Protein AF-A0A385FVB7-F1 (afdb_monomer_lite)

Foldseek 3Di:
DFDKDKDWDWDFDADPVPRFTKIKTFRIKIWTFPDDFDPPDPDDTDGDIDIDQDDDVVRPDSMDMDGPPPD

Secondary structure (DSSP, 8-state):
----EEEEEEEEEE-TTT--EEEEEEEEEEEEESS---TT-SS-----EEEEE-PPTT-SSS-EEE-----

Radius of gyration: 15.5 Å; chains: 1; bounding box: 28×41×44 Å

Sequence (71 aa):
MQPEVKAKLTLDGLSVIGGESIILTVPRASLAPKKAVDFLSDKPIEIELEGELLALDGETAPFYVDRPEIV

pLDDT: mean 72.01, std 9.54, range [50.78, 87.94]

Structure (mmCIF, N/CA/C/O backbone):
data_AF-A0A385FVB7-F1
#
_entry.id   AF-A0A385FVB7-F1
#
loop_
_atom_site.group_PDB
_atom_site.id
_atom_site.type_symbol
_atom_site.label_atom_id
_atom_site.label_alt_id
_atom_site.label_comp_id
_atom_site.label_asym_id
_atom_site.label_entity_id
_atom_site.label_seq_id
_atom_site.pdbx_PDB_ins_code
_atom_site.Cartn_x
_atom_site.Cartn_y
_atom_site.Cartn_z
_atom_site.occupancy
_atom_site.B_iso_or_equiv
_atom_site.auth_seq_id
_atom_site.auth_comp_id
_atom_site.auth_asym_id
_atom_site.auth_atom_id
_atom_site.pdbx_PDB_model_num
ATOM 1 N N . MET A 1 1 ? -12.690 -2.568 20.214 1.00 57.62 1 MET A N 1
ATOM 2 C CA . MET A 1 1 ? -12.359 -2.916 18.817 1.00 57.62 1 MET A CA 1
ATOM 3 C C . MET A 1 1 ? -11.957 -1.637 18.111 1.00 57.62 1 MET A C 1
ATOM 5 O O . MET A 1 1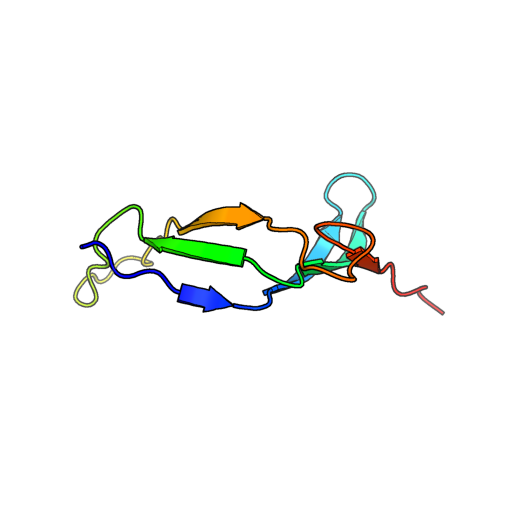 ? -12.731 -0.689 18.177 1.00 57.62 1 MET A O 1
ATOM 9 N N . GLN A 1 2 ? -10.764 -1.576 17.521 1.00 65.81 2 GLN A N 1
ATOM 10 C CA . GLN A 1 2 ? -10.420 -0.475 16.620 1.00 65.81 2 GLN A CA 1
ATOM 11 C C . GLN A 1 2 ? -11.059 -0.739 15.250 1.00 65.81 2 GLN A C 1
ATOM 13 O O . GLN A 1 2 ? -11.097 -1.896 14.827 1.00 65.81 2 GLN A O 1
ATOM 18 N N . PRO A 1 3 ? -11.611 0.288 14.585 1.00 70.25 3 PRO A N 1
ATOM 19 C CA . PRO A 1 3 ? -12.112 0.140 13.227 1.00 70.25 3 PRO A CA 1
ATOM 20 C C . PRO A 1 3 ? -10.947 -0.166 12.278 1.00 70.25 3 PRO A C 1
ATOM 22 O O . PRO A 1 3 ? -9.932 0.522 12.302 1.00 70.25 3 PRO A O 1
ATOM 25 N N . GLU A 1 4 ? -11.107 -1.196 11.453 1.00 74.00 4 GLU A N 1
ATOM 26 C CA . GLU A 1 4 ? -10.139 -1.629 10.443 1.00 74.00 4 GLU A CA 1
ATOM 27 C C . GLU A 1 4 ? -10.822 -1.600 9.072 1.00 74.00 4 GLU A C 1
ATOM 29 O O . GLU A 1 4 ?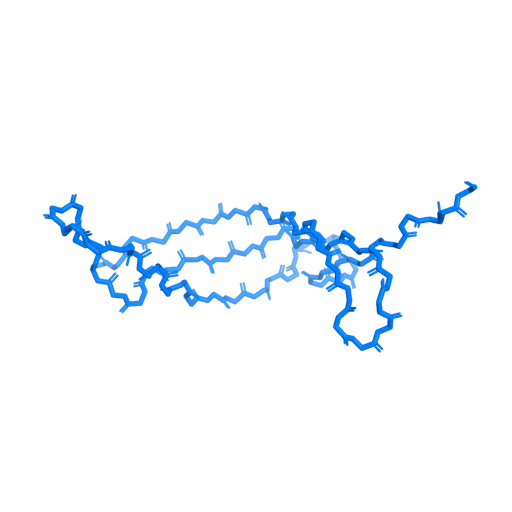 -11.971 -2.033 8.934 1.00 74.00 4 GLU A O 1
ATOM 34 N N . VAL A 1 5 ? -10.120 -1.109 8.053 1.00 75.50 5 VAL A N 1
ATOM 35 C CA . VAL A 1 5 ? -10.576 -1.126 6.662 1.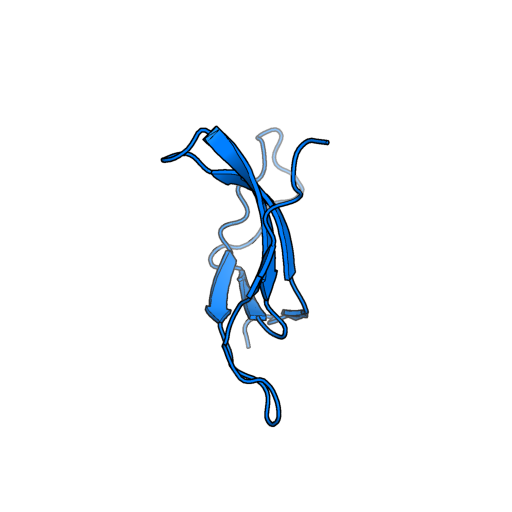00 75.50 5 VAL A CA 1
ATOM 36 C C . VAL A 1 5 ? -9.702 -2.088 5.869 1.00 75.50 5 VAL A C 1
ATOM 38 O O . VAL A 1 5 ? -8.482 -1.959 5.850 1.00 75.50 5 VAL A O 1
ATOM 41 N N . LYS A 1 6 ? -10.331 -3.041 5.176 1.00 80.06 6 LYS A N 1
ATOM 42 C CA . LYS A 1 6 ? -9.655 -3.914 4.208 1.00 80.06 6 LYS A CA 1
ATOM 43 C C . LYS A 1 6 ? -9.886 -3.358 2.811 1.00 80.06 6 LYS A C 1
ATOM 45 O O . LYS A 1 6 ? -11.027 -3.335 2.355 1.00 80.06 6 LYS A O 1
ATOM 50 N N . ALA A 1 7 ? -8.826 -2.913 2.147 1.00 77.94 7 ALA A N 1
ATOM 51 C CA . ALA A 1 7 ? -8.912 -2.236 0.855 1.00 77.94 7 ALA A CA 1
ATOM 52 C C . ALA A 1 7 ? -7.817 -2.698 -0.113 1.00 77.94 7 ALA A C 1
ATOM 54 O O . ALA A 1 7 ? -6.756 -3.162 0.302 1.00 77.94 7 ALA A O 1
ATOM 55 N N . LYS A 1 8 ? -8.075 -2.536 -1.412 1.00 82.62 8 LYS A N 1
ATOM 56 C CA . LYS A 1 8 ? -7.035 -2.534 -2.445 1.00 82.62 8 LYS A CA 1
ATOM 57 C C . LYS A 1 8 ? -6.439 -1.128 -2.502 1.00 82.62 8 LYS A C 1
ATOM 59 O O . LYS A 1 8 ? -7.203 -0.164 -2.535 1.00 82.62 8 LYS A O 1
ATOM 64 N N . LEU A 1 9 ? -5.114 -1.009 -2.526 1.00 81.06 9 LEU A N 1
ATOM 65 C CA . LEU A 1 9 ? -4.440 0.284 -2.673 1.00 81.06 9 LEU A CA 1
ATOM 66 C C . LEU A 1 9 ? -3.824 0.403 -4.060 1.00 81.06 9 LEU A C 1
ATOM 68 O O . LEU A 1 9 ? -3.179 -0.527 -4.541 1.00 81.06 9 LEU A O 1
ATOM 72 N N . THR A 1 10 ? -4.004 1.566 -4.672 1.00 84.88 10 THR A N 1
ATOM 73 C CA . THR A 1 10 ? -3.295 1.977 -5.882 1.00 84.88 10 THR A CA 1
ATOM 74 C C . THR A 1 10 ? -2.644 3.314 -5.576 1.00 84.88 10 THR A C 1
ATOM 76 O O . THR A 1 10 ? -3.329 4.275 -5.232 1.00 84.88 10 THR A O 1
ATOM 79 N N . LEU A 1 11 ? -1.319 3.343 -5.634 1.00 83.06 11 LEU A N 1
ATOM 80 C CA . LEU A 1 11 ? -0.499 4.502 -5.325 1.00 83.06 11 LEU A CA 1
ATOM 81 C C . LEU A 1 11 ? 0.171 4.950 -6.620 1.00 83.06 11 LEU A C 1
ATOM 83 O O . LEU A 1 11 ? 1.062 4.270 -7.123 1.00 83.06 11 LEU A O 1
ATOM 87 N N . ASP A 1 12 ? -0.303 6.068 -7.156 1.00 86.56 12 ASP A N 1
ATOM 88 C CA . ASP A 1 12 ? 0.292 6.755 -8.299 1.00 86.56 12 ASP A CA 1
ATOM 89 C C . ASP A 1 12 ? 1.294 7.782 -7.770 1.00 86.56 12 ASP A C 1
ATOM 91 O O . ASP A 1 12 ? 0.928 8.674 -6.996 1.00 86.56 12 ASP A O 1
ATOM 95 N N . GLY A 1 13 ? 2.572 7.606 -8.093 1.00 83.81 13 GLY A N 1
ATOM 96 C CA . GLY A 1 13 ? 3.628 8.410 -7.503 1.00 83.81 13 GLY A CA 1
ATOM 97 C C . GLY A 1 13 ? 4.902 8.476 -8.329 1.00 83.81 13 GLY A C 1
ATOM 98 O O . GLY A 1 13 ? 5.008 7.943 -9.430 1.00 83.81 13 GLY A O 1
ATOM 99 N N . LEU A 1 14 ? 5.894 9.157 -7.759 1.00 84.12 14 LEU A N 1
ATOM 100 C CA . LEU A 1 14 ? 7.228 9.293 -8.328 1.00 84.12 14 LEU A CA 1
ATOM 101 C C . LEU A 1 14 ? 8.227 8.509 -7.476 1.00 84.12 14 LEU A C 1
ATOM 103 O O . LEU A 1 14 ? 8.279 8.666 -6.254 1.00 84.12 14 LEU A O 1
ATOM 107 N N . SER A 1 15 ? 9.050 7.692 -8.121 1.00 76.50 15 SER A N 1
ATOM 108 C CA . SER A 1 15 ? 10.201 7.049 -7.499 1.00 76.50 15 SER A CA 1
ATOM 109 C C . SER A 1 15 ? 11.184 8.117 -7.020 1.00 76.50 15 SER A C 1
ATOM 111 O O . SER A 1 15 ? 11.739 8.867 -7.816 1.00 76.50 15 SER A O 1
ATOM 113 N N . VAL A 1 16 ? 11.437 8.188 -5.713 1.00 78.06 16 VAL A N 1
ATOM 114 C CA . VAL A 1 16 ? 12.398 9.154 -5.142 1.00 78.06 16 VAL A CA 1
ATOM 115 C C . VAL A 1 16 ? 13.858 8.801 -5.439 1.00 78.06 16 VAL A C 1
ATOM 117 O O . VAL A 1 16 ? 14.734 9.649 -5.296 1.00 78.06 16 VAL A O 1
ATOM 120 N N . ILE A 1 17 ? 14.127 7.553 -5.836 1.00 76.50 17 ILE A N 1
ATOM 121 C CA . ILE A 1 17 ? 15.475 7.071 -6.159 1.00 76.50 17 ILE A CA 1
ATOM 122 C C . ILE A 1 17 ? 15.776 7.289 -7.644 1.00 76.50 17 ILE A C 1
ATOM 124 O O . ILE A 1 17 ? 16.867 7.743 -7.979 1.00 76.50 17 ILE A O 1
ATOM 128 N N . GLY A 1 18 ? 14.829 6.948 -8.523 1.00 71.38 18 GLY A N 1
ATOM 129 C CA . GLY A 1 18 ? 15.038 6.969 -9.974 1.00 71.38 18 GLY A CA 1
ATOM 130 C C . GLY A 1 18 ? 14.377 8.140 -10.707 1.00 71.38 18 GLY A C 1
ATOM 131 O O . GLY A 1 18 ? 14.763 8.465 -11.826 1.00 71.38 18 GLY A O 1
ATOM 132 N N . GLY A 1 19 ? 13.431 8.834 -10.071 1.00 79.50 19 GLY A N 1
ATOM 133 C CA . GLY A 1 19 ? 12.697 9.945 -10.678 1.00 79.50 19 GLY A CA 1
ATOM 134 C C . GLY A 1 19 ? 11.629 9.516 -11.687 1.00 79.50 19 GLY A C 1
ATOM 135 O O . GLY A 1 19 ? 10.952 10.381 -12.231 1.00 79.50 19 GLY A O 1
ATOM 136 N N . GLU A 1 20 ? 11.453 8.217 -11.944 1.00 82.19 20 GLU A N 1
ATOM 137 C CA . GLU A 1 20 ? 10.381 7.710 -12.803 1.00 82.19 20 GLU A CA 1
ATOM 138 C C . GLU A 1 20 ? 9.002 7.727 -12.129 1.00 82.19 20 GLU A C 1
ATOM 140 O O . GLU A 1 20 ? 8.872 7.509 -10.921 1.00 82.19 20 GLU A O 1
ATOM 145 N N . SER A 1 21 ? 7.954 7.930 -12.931 1.00 85.12 21 SER A N 1
ATOM 146 C CA . SER A 1 21 ? 6.577 7.663 -12.514 1.00 85.12 21 SER A CA 1
ATOM 147 C C . SER A 1 21 ? 6.389 6.170 -12.259 1.00 85.12 21 SER A C 1
ATOM 149 O O . SER A 1 21 ? 6.845 5.332 -13.040 1.00 85.12 21 SER A O 1
ATOM 151 N N . ILE A 1 22 ? 5.711 5.838 -11.164 1.00 85.88 22 ILE A N 1
ATOM 152 C CA . ILE A 1 22 ? 5.421 4.470 -10.745 1.00 85.88 22 ILE A CA 1
ATOM 153 C C . ILE A 1 22 ? 3.966 4.356 -10.302 1.00 85.88 22 ILE A C 1
ATOM 155 O O . ILE A 1 22 ? 3.441 5.237 -9.623 1.00 85.88 22 ILE A O 1
ATOM 159 N N . ILE A 1 23 ? 3.341 3.231 -10.631 1.00 87.94 23 ILE A N 1
ATOM 160 C CA . ILE A 1 23 ? 2.056 2.827 -10.067 1.00 87.94 23 ILE A CA 1
ATOM 161 C C . ILE A 1 23 ? 2.305 1.603 -9.190 1.00 87.94 23 ILE A C 1
ATOM 163 O O . ILE A 1 23 ? 2.693 0.544 -9.678 1.00 87.94 23 ILE A O 1
ATOM 167 N N . LEU A 1 24 ? 2.093 1.734 -7.883 1.00 83.06 24 LEU A N 1
ATOM 168 C CA . LEU A 1 24 ? 2.168 0.621 -6.940 1.00 83.06 24 LEU A CA 1
ATOM 169 C C . LEU A 1 24 ? 0.753 0.124 -6.637 1.00 83.06 24 LEU A C 1
ATOM 171 O O . LEU A 1 24 ? -0.078 0.858 -6.102 1.00 83.06 24 LEU A O 1
ATOM 175 N N . THR A 1 25 ? 0.491 -1.143 -6.938 1.00 86.12 25 THR A N 1
ATOM 176 C CA . THR A 1 25 ? -0.768 -1.811 -6.609 1.00 86.12 25 THR A CA 1
ATOM 177 C C . THR A 1 25 ? -0.558 -2.805 -5.477 1.00 86.12 25 THR A C 1
ATOM 179 O O . THR A 1 25 ? 0.222 -3.746 -5.597 1.00 86.12 25 THR A O 1
ATOM 182 N N . VAL A 1 26 ? -1.311 -2.636 -4.394 1.00 82.75 26 VAL A N 1
ATOM 183 C CA . VAL A 1 26 ? -1.414 -3.595 -3.293 1.00 82.75 26 VAL A CA 1
ATOM 184 C C . VAL A 1 26 ? -2.784 -4.271 -3.388 1.00 82.75 26 VAL A C 1
ATOM 186 O O . VAL A 1 26 ? -3.797 -3.604 -3.151 1.00 82.75 26 VAL A O 1
ATOM 189 N N . PRO A 1 27 ? -2.854 -5.576 -3.713 1.00 79.00 27 PRO A N 1
ATOM 190 C CA . PRO A 1 27 ? -4.118 -6.300 -3.860 1.00 79.00 27 PRO A CA 1
ATOM 191 C C . PRO A 1 27 ? -4.987 -6.263 -2.599 1.00 79.00 27 PRO A C 1
ATOM 193 O O . PRO A 1 27 ? -6.210 -6.141 -2.694 1.00 79.00 27 PRO A O 1
ATOM 196 N N . ARG A 1 28 ? -4.358 -6.330 -1.417 1.00 77.69 28 ARG A N 1
ATOM 197 C CA . ARG A 1 28 ? -5.041 -6.236 -0.126 1.00 77.69 28 ARG A CA 1
ATOM 198 C C . ARG A 1 28 ? -4.153 -5.630 0.954 1.00 77.69 28 ARG A C 1
ATOM 200 O O . ARG A 1 28 ? -3.114 -6.180 1.304 1.00 77.69 28 ARG A O 1
ATOM 207 N N . ALA A 1 29 ? -4.632 -4.538 1.531 1.00 76.06 29 ALA A N 1
ATOM 208 C CA . ALA A 1 29 ? -4.103 -3.930 2.738 1.00 76.06 29 ALA A CA 1
ATOM 209 C C . ALA A 1 29 ? -5.174 -3.951 3.831 1.00 76.06 29 ALA A C 1
ATOM 211 O O . ALA A 1 29 ? -6.355 -3.693 3.571 1.00 76.06 29 ALA A O 1
ATOM 212 N N . SER A 1 30 ? -4.752 -4.271 5.047 1.00 75.88 30 SER A N 1
ATOM 213 C CA 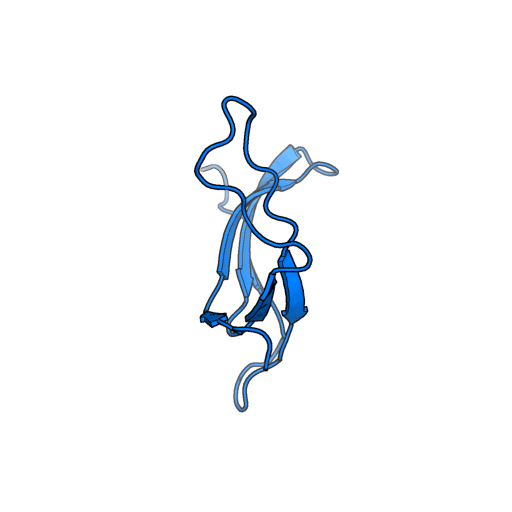. SER A 1 30 ? -5.511 -3.992 6.262 1.00 75.88 30 SER A CA 1
ATOM 214 C C . SER A 1 30 ? -5.011 -2.668 6.827 1.00 75.88 30 SER A C 1
ATOM 216 O O . SER A 1 30 ? -3.807 -2.506 7.000 1.00 75.88 30 SER A O 1
ATOM 218 N N . LEU A 1 31 ? -5.909 -1.710 7.048 1.00 74.12 31 LEU A N 1
ATOM 219 C CA . LEU A 1 31 ? -5.571 -0.364 7.502 1.00 74.12 31 LEU A CA 1
ATOM 220 C C . LEU A 1 31 ? -6.338 -0.056 8.779 1.00 74.12 31 LEU A C 1
ATOM 222 O O . LEU A 1 31 ? -7.574 -0.061 8.783 1.00 74.12 31 LEU A O 1
ATOM 226 N N . ALA A 1 32 ? -5.607 0.260 9.843 1.00 73.31 32 ALA A N 1
ATOM 2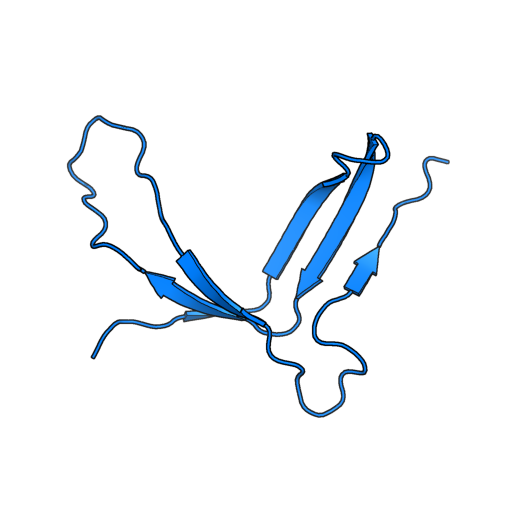27 C CA . ALA A 1 32 ? -6.176 0.750 11.087 1.00 73.31 32 ALA A CA 1
ATOM 228 C C . ALA A 1 32 ? -5.649 2.166 11.380 1.00 73.31 32 ALA A C 1
ATOM 230 O O . ALA A 1 32 ? -4.469 2.454 11.155 1.00 73.31 32 ALA A O 1
ATOM 231 N N . PRO A 1 33 ? -6.500 3.076 11.881 1.00 69.81 33 PRO A N 1
ATOM 232 C CA . PRO A 1 33 ? -6.059 4.396 12.292 1.00 69.81 33 PRO A CA 1
ATOM 233 C C . PRO A 1 33 ? -5.223 4.273 13.568 1.00 69.81 33 PRO A C 1
ATOM 235 O O . PRO A 1 33 ? -5.696 3.783 14.599 1.00 69.81 33 PRO A O 1
ATOM 238 N N . LYS A 1 34 ? -3.982 4.759 13.516 1.00 71.19 34 LYS A N 1
ATOM 239 C CA . LYS A 1 34 ? -3.072 4.742 14.669 1.00 71.19 34 LYS A CA 1
ATOM 240 C C . LYS A 1 34 ? -3.447 5.782 15.726 1.00 71.19 34 LYS A C 1
ATOM 242 O O . LYS A 1 34 ? -3.149 5.620 16.908 1.00 71.19 34 LYS A O 1
ATOM 247 N N . LYS A 1 35 ? -4.125 6.851 15.304 1.00 68.44 35 LYS A N 1
ATOM 248 C CA . LYS A 1 35 ? -4.630 7.929 16.160 1.00 68.44 35 LYS A CA 1
ATOM 249 C C . LYS A 1 35 ? -6.077 8.248 15.803 1.00 68.44 35 LYS A C 1
ATOM 251 O O . LYS A 1 35 ? -6.503 8.064 14.665 1.00 68.44 35 LYS A O 1
ATOM 256 N N . ALA A 1 36 ? -6.830 8.725 16.791 1.00 67.38 36 ALA A N 1
ATOM 257 C CA . ALA A 1 36 ? -8.160 9.264 16.552 1.00 67.38 36 ALA A CA 1
ATOM 258 C C . ALA A 1 36 ? -8.055 10.483 15.625 1.00 67.38 36 ALA A C 1
ATOM 260 O O . ALA A 1 36 ? -7.213 11.355 15.837 1.00 67.38 36 ALA A O 1
ATOM 261 N N . VAL A 1 37 ? -8.903 10.519 14.601 1.00 62.72 37 VAL A N 1
ATOM 262 C CA . VAL A 1 37 ? -8.986 11.646 13.675 1.00 62.72 37 VAL A CA 1
ATOM 263 C C . VAL A 1 37 ? -9.873 12.719 14.297 1.00 62.72 37 VAL A C 1
ATOM 265 O O . VAL A 1 37 ? -11.046 12.468 14.573 1.00 62.72 37 VAL A O 1
ATOM 268 N N . ASP A 1 38 ? -9.309 13.903 14.522 1.00 65.81 38 ASP A N 1
ATOM 269 C CA . ASP A 1 38 ? -10.060 15.077 14.962 1.00 65.81 38 ASP A CA 1
ATOM 270 C C . ASP A 1 38 ? -10.536 15.878 13.745 1.00 65.81 38 ASP A C 1
ATOM 272 O O . ASP A 1 38 ? -9.775 16.622 13.128 1.00 65.81 38 ASP A O 1
ATOM 276 N N . PHE A 1 39 ? -11.811 15.703 13.397 1.00 60.66 39 PHE A N 1
ATOM 277 C CA . PHE A 1 39 ? -12.458 16.380 12.270 1.00 60.66 39 PHE A CA 1
ATOM 278 C C . PHE A 1 39 ? -12.773 17.862 12.532 1.00 60.66 39 PHE A C 1
ATOM 280 O O . PHE A 1 39 ? -13.231 18.544 11.618 1.00 60.66 39 PHE A O 1
ATOM 287 N N . LEU A 1 40 ? -12.573 18.358 13.758 1.00 72.12 40 LEU A N 1
ATOM 288 C CA . LEU A 1 40 ? -12.858 19.744 14.146 1.00 72.12 40 LEU A CA 1
ATOM 289 C C . LEU A 1 40 ? -11.593 20.613 14.206 1.00 72.12 40 LEU A C 1
ATOM 291 O O . LEU A 1 40 ? -11.661 21.770 14.617 1.00 72.12 40 LEU A O 1
ATOM 295 N N . SER A 1 41 ? -10.437 20.064 13.824 1.00 66.12 41 SER A N 1
ATOM 296 C CA . SER A 1 41 ? -9.170 20.788 13.825 1.00 66.12 41 SER A CA 1
ATOM 297 C C . SER A 1 41 ? -9.018 21.669 12.582 1.00 66.12 41 SER A C 1
ATOM 299 O O . SER A 1 41 ? -9.180 21.198 11.462 1.00 66.12 41 SER A O 1
ATOM 301 N N . ASP A 1 42 ? -8.591 22.920 12.769 1.00 70.69 42 ASP A N 1
ATOM 302 C CA . ASP A 1 42 ? -8.202 23.827 11.671 1.00 70.69 42 ASP A CA 1
ATOM 303 C C . ASP A 1 42 ? -6.826 23.484 11.062 1.00 70.69 42 ASP A C 1
ATOM 305 O O . ASP A 1 42 ? -6.327 24.172 10.168 1.00 70.69 42 ASP A O 1
ATOM 309 N N . LYS A 1 43 ? -6.162 22.441 11.575 1.00 65.69 43 LYS A N 1
ATOM 310 C CA . LYS A 1 43 ? -4.864 21.973 11.086 1.00 65.69 43 LYS A CA 1
ATOM 311 C C . LYS A 1 43 ? -5.059 20.863 10.053 1.00 65.69 43 LYS A C 1
ATOM 313 O O . LYS A 1 43 ? -5.999 20.081 10.183 1.00 65.69 43 LYS A O 1
ATOM 318 N N . 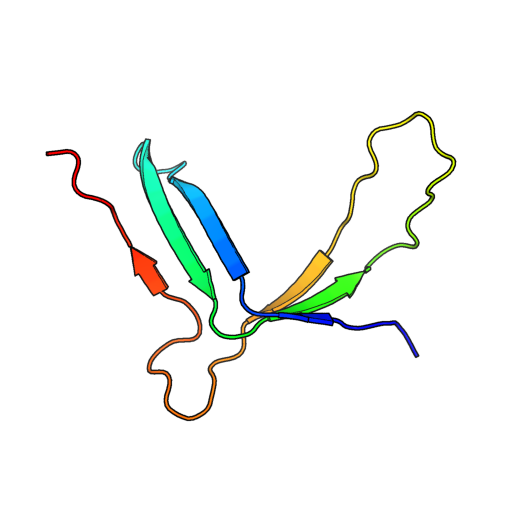PRO A 1 44 ? -4.149 20.732 9.069 1.00 58.59 44 PRO A N 1
ATOM 319 C CA . PRO A 1 44 ? -4.099 19.551 8.218 1.00 58.59 44 PRO A CA 1
ATOM 320 C C . PRO A 1 44 ? -4.123 18.291 9.084 1.00 58.59 44 PRO A C 1
ATOM 322 O O . PRO A 1 44 ? -3.287 18.123 9.974 1.00 58.59 44 PRO A O 1
ATOM 325 N N . ILE A 1 45 ? -5.120 17.442 8.856 1.00 58.41 45 ILE A N 1
ATOM 326 C CA . ILE A 1 45 ? -5.292 16.207 9.610 1.00 58.41 45 ILE A CA 1
ATOM 327 C C . ILE A 1 45 ? -4.269 15.202 9.083 1.00 58.41 45 ILE A C 1
ATOM 329 O O . ILE A 1 45 ? -4.371 14.733 7.949 1.00 58.41 45 ILE A O 1
ATOM 333 N N . GLU A 1 46 ? -3.287 14.864 9.912 1.00 58.91 46 GLU A N 1
ATOM 334 C CA . GLU A 1 46 ? -2.336 13.798 9.619 1.00 58.91 46 GLU A CA 1
ATOM 335 C C . GLU A 1 46 ? -2.969 12.449 9.978 1.00 58.91 46 GLU A C 1
ATOM 337 O O . GLU A 1 46 ? -3.162 12.114 11.149 1.00 58.91 46 GLU A O 1
ATOM 342 N N . ILE A 1 47 ? -3.347 11.686 8.953 1.00 59.53 47 ILE A N 1
ATOM 343 C CA . ILE A 1 47 ? -3.905 10.345 9.126 1.00 59.53 47 ILE A CA 1
ATOM 344 C C . ILE A 1 47 ? -2.752 9.346 9.031 1.00 59.53 47 ILE A C 1
ATOM 346 O O . ILE A 1 47 ? -2.382 8.896 7.948 1.00 59.53 47 ILE A O 1
ATOM 350 N N . GLU A 1 48 ? -2.182 8.994 10.184 1.00 61.12 48 GLU A N 1
ATOM 351 C CA . GLU A 1 48 ? -1.249 7.871 10.293 1.00 61.12 48 GLU A CA 1
ATOM 352 C C . GLU A 1 48 ? -2.035 6.555 10.190 1.00 61.12 48 GLU A C 1
ATOM 354 O O . GLU A 1 48 ? -2.706 6.128 11.139 1.00 61.12 48 GLU A O 1
ATOM 359 N N . LEU A 1 49 ? -1.962 5.924 9.018 1.00 59.59 49 LEU A N 1
ATOM 360 C CA . LEU A 1 49 ? -2.453 4.569 8.795 1.00 59.59 49 LEU A CA 1
ATOM 361 C C . LEU A 1 49 ? -1.307 3.586 9.022 1.00 59.59 49 LEU A C 1
ATOM 363 O O . LEU A 1 49 ? -0.262 3.681 8.380 1.00 59.59 49 LEU A O 1
ATOM 367 N N . GLU A 1 50 ? -1.516 2.640 9.930 1.00 62.44 50 GLU A N 1
ATOM 368 C CA . GLU A 1 50 ? -0.640 1.484 10.091 1.00 62.44 50 GLU A CA 1
ATOM 369 C C . GLU A 1 50 ? -1.327 0.284 9.444 1.00 62.44 50 GLU A C 1
ATOM 371 O O . GLU A 1 50 ? -2.542 0.099 9.590 1.00 62.44 50 GLU A O 1
ATOM 376 N N . GLY A 1 51 ? -0.575 -0.493 8.669 1.00 59.88 51 GLY A N 1
ATOM 377 C CA . GLY A 1 51 ? -1.155 -1.588 7.914 1.00 59.88 51 GLY A CA 1
ATOM 378 C C . GLY A 1 51 ? -0.155 -2.646 7.494 1.00 59.88 51 GLY A C 1
ATOM 379 O O . GLY A 1 51 ? 1.019 -2.365 7.256 1.00 59.88 51 GLY A O 1
ATOM 380 N N . GLU A 1 52 ? -0.656 -3.870 7.386 1.00 61.38 52 GLU A N 1
ATOM 381 C CA . GLU A 1 52 ? 0.076 -5.015 6.857 1.00 61.38 52 GLU A CA 1
ATOM 382 C C . GLU A 1 52 ? -0.317 -5.242 5.392 1.00 61.38 52 GLU A C 1
ATOM 384 O O . GLU A 1 52 ? -1.503 -5.248 5.033 1.00 61.38 52 GLU A O 1
ATOM 389 N N . LEU A 1 53 ? 0.692 -5.429 4.535 1.00 63.50 53 LEU A N 1
ATOM 390 C CA . LEU A 1 53 ? 0.499 -5.851 3.150 1.00 63.50 53 LEU A CA 1
ATOM 391 C C . LEU A 1 53 ? 0.296 -7.363 3.139 1.00 63.50 53 LEU A C 1
ATOM 393 O O . LEU A 1 53 ? 1.188 -8.115 3.533 1.00 63.50 53 LEU A O 1
ATOM 397 N N . LEU A 1 54 ? -0.868 -7.810 2.679 1.00 61.38 54 LEU A N 1
ATOM 398 C CA . LEU A 1 54 ? -1.205 -9.226 2.646 1.00 61.38 54 LEU A CA 1
ATOM 399 C C . LEU A 1 54 ? -1.170 -9.724 1.203 1.00 61.38 54 LEU A C 1
ATOM 401 O O . LEU A 1 54 ? -1.853 -9.184 0.332 1.00 61.38 54 LEU A O 1
ATOM 405 N N . ALA A 1 55 ? -0.416 -10.796 0.965 1.00 59.38 55 ALA A N 1
ATOM 406 C CA . ALA A 1 55 ? -0.585 -11.584 -0.248 1.00 59.38 55 ALA A CA 1
ATOM 407 C C . ALA A 1 55 ? -1.940 -12.306 -0.166 1.00 59.38 55 ALA A C 1
ATOM 409 O O . ALA A 1 55 ? -2.239 -12.976 0.823 1.00 59.38 55 ALA A O 1
ATOM 410 N N . LEU A 1 56 ? -2.788 -12.115 -1.174 1.00 66.12 56 LEU A N 1
ATOM 411 C CA . LEU A 1 56 ? -4.045 -12.849 -1.306 1.00 66.12 56 LEU A CA 1
ATOM 412 C C . LEU A 1 56 ? -3.780 -14.260 -1.840 1.00 66.12 56 LEU A C 1
ATOM 414 O O . LEU A 1 56 ? -2.853 -14.463 -2.622 1.00 66.12 56 LEU A O 1
ATOM 418 N N . ASP A 1 57 ? -4.635 -15.219 -1.482 1.00 57.66 57 ASP A N 1
ATOM 419 C CA . ASP A 1 57 ? -4.600 -16.555 -2.079 1.00 57.66 57 ASP A CA 1
ATOM 420 C C . ASP A 1 57 ? -4.816 -16.455 -3.599 1.00 57.66 57 ASP A C 1
ATOM 422 O O . ASP A 1 57 ? -5.865 -16.003 -4.061 1.00 57.66 57 ASP A O 1
ATOM 426 N N . GLY A 1 58 ? -3.804 -16.863 -4.370 1.00 63.25 58 GLY A N 1
ATOM 427 C CA . GLY A 1 58 ? -3.780 -16.762 -5.834 1.00 63.25 58 GLY A CA 1
ATOM 428 C C . GLY A 1 58 ? -2.975 -15.583 -6.396 1.00 63.25 58 GLY A C 1
ATOM 429 O O . GLY A 1 58 ? -2.733 -15.556 -7.600 1.00 63.25 58 GLY A O 1
ATOM 430 N N . GLU A 1 59 ? -2.511 -14.651 -5.559 1.00 66.25 59 GLU A N 1
ATOM 431 C CA . GLU A 1 59 ? -1.550 -13.615 -5.955 1.00 66.25 59 GLU A CA 1
ATOM 432 C C . GLU A 1 59 ? -0.109 -14.130 -5.820 1.00 66.25 59 GLU A C 1
ATOM 434 O O . GLU A 1 59 ? 0.220 -14.894 -4.913 1.00 66.25 59 GLU A O 1
ATOM 439 N N . THR A 1 60 ? 0.776 -13.695 -6.718 1.00 71.44 60 THR A N 1
ATOM 440 C CA . THR A 1 60 ? 2.196 -14.105 -6.702 1.00 71.44 60 THR A CA 1
ATOM 441 C C . THR A 1 60 ? 3.065 -13.228 -5.800 1.00 71.44 60 THR A C 1
ATOM 443 O O . THR A 1 60 ? 4.171 -13.628 -5.435 1.00 71.44 60 THR A O 1
ATOM 446 N N . ALA A 1 61 ? 2.567 -12.046 -5.424 1.00 75.00 61 ALA A N 1
ATOM 447 C CA . ALA A 1 61 ? 3.272 -11.074 -4.601 1.00 75.00 61 ALA A CA 1
ATOM 448 C C . ALA A 1 61 ? 2.296 -10.221 -3.760 1.00 75.00 61 ALA A C 1
ATOM 450 O O . ALA A 1 61 ? 1.141 -10.033 -4.146 1.00 75.00 61 ALA A O 1
ATOM 451 N N . PRO A 1 62 ? 2.748 -9.661 -2.620 1.00 73.31 62 PRO A N 1
ATOM 452 C CA . PRO A 1 62 ? 1.944 -8.754 -1.793 1.00 73.31 62 PRO A CA 1
ATOM 453 C C . PRO A 1 62 ? 1.758 -7.358 -2.414 1.00 73.31 62 PRO A C 1
ATOM 455 O O . PRO A 1 62 ? 0.909 -6.593 -1.959 1.00 73.31 62 PRO A O 1
ATOM 458 N N . PHE A 1 63 ? 2.545 -7.008 -3.435 1.00 78.62 63 PHE A N 1
ATOM 459 C CA . PHE A 1 63 ? 2.424 -5.764 -4.189 1.00 78.62 63 PHE A CA 1
ATOM 460 C C . PHE A 1 63 ? 2.999 -5.915 -5.603 1.00 78.62 63 PHE A C 1
ATOM 462 O O . PHE A 1 63 ? 3.842 -6.778 -5.851 1.00 78.62 63 PHE A O 1
ATOM 469 N N . TYR A 1 64 ? 2.581 -5.029 -6.503 1.00 84.12 64 TYR A N 1
ATOM 470 C CA . TYR A 1 64 ? 3.019 -4.958 -7.895 1.00 84.12 64 TYR A CA 1
ATOM 471 C C . TYR A 1 64 ? 3.421 -3.527 -8.243 1.00 84.12 64 TYR A C 1
ATOM 473 O O . TYR A 1 64 ? 2.722 -2.591 -7.858 1.00 84.12 64 TYR A O 1
ATOM 481 N N . VAL A 1 65 ? 4.541 -3.358 -8.946 1.00 83.56 65 VAL A N 1
ATOM 482 C CA . VAL A 1 65 ? 5.047 -2.049 -9.383 1.00 83.56 65 VAL A CA 1
ATOM 483 C C . VAL A 1 65 ? 5.007 -1.992 -10.900 1.00 83.56 65 VAL A C 1
ATOM 485 O O . VAL A 1 65 ? 5.779 -2.688 -11.558 1.00 83.56 65 VAL A O 1
ATOM 488 N N . ASP A 1 66 ? 4.164 -1.118 -11.433 1.00 84.81 66 ASP A N 1
ATOM 489 C CA . ASP A 1 66 ? 4.137 -0.788 -12.850 1.00 84.81 66 ASP A CA 1
ATOM 490 C C . ASP A 1 66 ? 4.928 0.497 -13.091 1.00 84.81 66 ASP A C 1
ATOM 492 O O . ASP A 1 66 ? 4.785 1.494 -12.377 1.00 84.81 66 ASP A O 1
ATOM 496 N N . ARG A 1 67 ? 5.778 0.471 -14.116 1.00 82.19 67 ARG A N 1
ATOM 497 C CA . ARG A 1 67 ? 6.498 1.645 -14.611 1.00 82.19 67 ARG A CA 1
ATOM 498 C C . ARG A 1 67 ? 5.891 1.996 -15.962 1.00 82.19 67 ARG A C 1
ATOM 500 O O . ARG A 1 67 ? 6.193 1.292 -16.925 1.00 82.19 67 ARG A O 1
ATOM 507 N N . PRO A 1 68 ? 5.002 2.997 -16.056 1.00 71.31 68 PRO A N 1
ATOM 508 C CA . PRO A 1 68 ? 4.537 3.449 -17.357 1.00 71.31 68 PRO A CA 1
ATOM 509 C C . PRO A 1 68 ? 5.752 3.925 -18.161 1.00 71.31 68 PRO A C 1
ATOM 511 O O . PRO A 1 68 ? 6.435 4.868 -17.762 1.00 71.31 68 PRO A O 1
ATOM 514 N N . GLU A 1 69 ? 6.063 3.237 -19.262 1.00 62.25 69 GLU A N 1
ATOM 515 C CA . GLU A 1 69 ? 7.066 3.718 -20.208 1.00 62.25 69 GLU A CA 1
ATOM 516 C C . GLU A 1 69 ? 6.608 5.083 -20.727 1.00 62.25 69 GLU A C 1
ATOM 518 O O . GLU A 1 69 ? 5.483 5.239 -21.207 1.00 62.25 69 GLU A O 1
ATOM 523 N N . ILE A 1 70 ? 7.474 6.086 -20.589 1.00 58.66 70 ILE A N 1
ATOM 524 C CA . ILE A 1 70 ? 7.257 7.389 -21.207 1.00 58.66 70 ILE A CA 1
ATOM 525 C C . ILE A 1 70 ? 7.551 7.179 -22.697 1.00 58.66 70 ILE A C 1
ATOM 527 O O . ILE A 1 70 ? 8.718 7.102 -23.082 1.00 58.66 70 ILE A O 1
ATOM 531 N N . VAL A 1 71 ? 6.499 6.975 -23.496 1.00 50.78 71 VAL A N 1
ATOM 532 C CA . VAL A 1 71 ? 6.579 6.871 -24.965 1.00 50.78 71 VAL A CA 1
ATOM 533 C C . VAL A 1 71 ? 6.893 8.233 -25.573 1.00 50.78 71 VAL A C 1
ATOM 535 O O . VAL A 1 71 ? 6.244 9.220 -25.155 1.00 50.78 71 VAL A O 1
#

Organism: NCBI:txid155900